Protein AF-D2K7W4-F1 (afdb_monomer)

Organism: Homo sapiens (NCBI:txid9606)

Mean predicted aligned error: 8.83 Å

Secondary structure (DSSP, 8-state):
-PPPPPS-----HHHHHHHHHHHHHHHHHTSHHHHHHHTT--

pLDDT: mean 86.51, std 16.8, range [48.62, 98.69]

Structure (mmCIF, N/CA/C/O backbone):
data_AF-D2K7W4-F1
#
_entry.id   AF-D2K7W4-F1
#
loop_
_atom_site.group_PDB
_atom_site.id
_atom_site.type_symbol
_atom_site.label_atom_id
_atom_site.label_alt_id
_atom_site.label_comp_id
_atom_site.label_asym_id
_atom_site.label_entity_id
_atom_site.label_seq_id
_atom_site.pdbx_PDB_ins_code
_atom_site.Cartn_x
_atom_site.Cartn_y
_atom_site.Cartn_z
_atom_site.occupancy
_atom_site.B_iso_or_equiv
_atom_site.auth_seq_id
_atom_site.auth_comp_id
_atom_site.auth_asym_id
_atom_site.auth_atom_id
_atom_site.pdbx_PDB_model_num
ATOM 1 N N . MET A 1 1 ? 39.280 7.960 -20.234 1.00 48.62 1 MET A N 1
ATOM 2 C CA . MET A 1 1 ? 38.269 7.667 -21.269 1.00 48.62 1 MET A CA 1
ATOM 3 C C . MET A 1 1 ? 36.983 7.374 -20.520 1.00 48.62 1 MET A C 1
ATOM 5 O O . MET A 1 1 ? 36.891 6.323 -19.897 1.00 48.62 1 MET A O 1
ATOM 9 N N . GLU A 1 2 ? 36.091 8.360 -20.445 1.00 52.09 2 GLU A N 1
ATOM 10 C CA . GLU A 1 2 ? 34.784 8.237 -19.785 1.00 52.09 2 GLU A CA 1
ATOM 11 C C . GLU A 1 2 ? 33.983 7.167 -20.542 1.00 52.09 2 GLU A C 1
ATOM 13 O O . GLU A 1 2 ? 33.849 7.248 -21.765 1.00 52.09 2 GLU A O 1
ATOM 18 N N . ARG A 1 3 ? 33.531 6.111 -19.856 1.00 62.03 3 ARG A N 1
ATOM 19 C CA . ARG A 1 3 ? 32.681 5.091 -20.485 1.00 62.03 3 ARG A CA 1
ATOM 20 C C . ARG A 1 3 ? 31.312 5.720 -20.780 1.00 62.03 3 ARG A C 1
ATOM 22 O O . ARG A 1 3 ? 30.766 6.341 -19.869 1.00 62.03 3 ARG A O 1
ATOM 29 N N . PRO A 1 4 ? 30.733 5.542 -21.982 1.00 57.72 4 PRO A N 1
ATOM 30 C CA . PRO A 1 4 ? 29.354 5.946 -22.232 1.00 57.72 4 PRO A CA 1
ATOM 31 C C . PRO A 1 4 ? 28.453 5.185 -21.258 1.00 57.72 4 PRO A C 1
ATOM 33 O O . PRO A 1 4 ? 28.541 3.956 -21.176 1.00 57.72 4 PRO A O 1
ATOM 36 N N . GLN A 1 5 ? 27.641 5.898 -20.476 1.00 62.78 5 GLN A N 1
ATOM 37 C CA . GLN A 1 5 ? 26.609 5.246 -19.679 1.00 62.78 5 GLN A CA 1
ATOM 38 C C . GLN A 1 5 ? 25.621 4.572 -20.638 1.00 62.78 5 GLN A C 1
ATOM 40 O O . GLN A 1 5 ? 25.216 5.213 -21.608 1.00 62.78 5 GLN A O 1
ATOM 45 N N . PRO A 1 6 ? 25.267 3.295 -20.422 1.00 59.59 6 PRO A N 1
ATOM 46 C CA . PRO A 1 6 ? 24.282 2.639 -21.260 1.00 59.59 6 PRO A CA 1
ATOM 47 C C . PRO A 1 6 ? 22.933 3.338 -21.075 1.00 59.59 6 PRO A C 1
ATOM 49 O O . PRO A 1 6 ? 22.447 3.480 -19.951 1.00 59.59 6 PRO A O 1
ATOM 52 N N . ASP A 1 7 ? 22.377 3.794 -22.196 1.00 58.69 7 ASP A N 1
ATOM 53 C CA . ASP A 1 7 ? 21.015 4.289 -22.339 1.00 58.69 7 ASP A CA 1
ATOM 54 C C . ASP A 1 7 ? 20.032 3.399 -21.568 1.00 58.69 7 ASP A C 1
ATOM 56 O O . ASP A 1 7 ? 19.962 2.200 -21.819 1.00 58.69 7 ASP A O 1
ATOM 60 N N . SER A 1 8 ? 19.299 4.011 -20.631 1.00 61.25 8 SER A N 1
ATOM 61 C CA . SER A 1 8 ? 18.153 3.457 -19.898 1.00 61.25 8 SER A CA 1
ATOM 62 C C . SER A 1 8 ? 18.364 2.030 -19.367 1.00 61.25 8 SER A C 1
ATOM 64 O O . SER A 1 8 ? 18.110 1.039 -20.051 1.00 61.25 8 SER A O 1
ATOM 66 N N . MET A 1 9 ? 18.759 1.913 -18.092 1.00 59.34 9 MET A N 1
ATOM 67 C CA . MET A 1 9 ? 18.536 0.662 -17.359 1.00 59.34 9 MET A CA 1
ATOM 68 C C . MET A 1 9 ? 17.079 0.232 -17.603 1.00 59.34 9 MET A C 1
ATOM 70 O O . MET A 1 9 ? 16.192 1.073 -17.414 1.00 59.34 9 MET A O 1
ATOM 74 N N . PRO A 1 10 ? 16.806 -1.017 -18.038 1.00 63.41 10 PRO A N 1
ATOM 75 C CA . PRO A 1 10 ? 15.440 -1.523 -18.047 1.00 63.41 10 PRO A CA 1
ATOM 76 C C . PRO A 1 10 ? 14.881 -1.253 -16.655 1.00 63.41 10 PRO A C 1
ATOM 78 O O . PRO A 1 10 ? 15.576 -1.557 -15.684 1.00 63.41 10 PRO A O 1
ATOM 81 N N . GLN A 1 11 ? 13.723 -0.579 -16.586 1.00 67.19 11 GLN A N 1
ATOM 82 C CA . GLN A 1 11 ? 13.109 -0.108 -15.340 1.00 67.19 11 GLN A CA 1
ATOM 83 C C . GLN A 1 11 ? 13.402 -1.103 -14.222 1.00 67.19 11 GLN A C 1
ATOM 85 O O . GLN A 1 11 ? 13.116 -2.291 -14.406 1.00 67.19 11 GL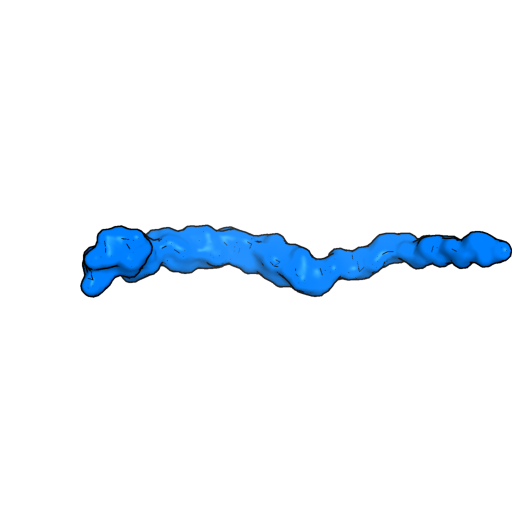N A O 1
ATOM 90 N N . ASP A 1 12 ? 14.029 -0.633 -13.133 1.00 88.56 12 ASP A N 1
ATOM 91 C CA . ASP A 1 12 ? 14.460 -1.507 -12.042 1.00 88.56 12 ASP A CA 1
ATOM 92 C C . ASP A 1 12 ? 13.304 -2.452 -11.719 1.00 88.56 12 ASP A C 1
ATOM 94 O O . ASP A 1 12 ? 12.178 -2.011 -11.475 1.00 88.56 12 ASP A O 1
ATOM 98 N N . LEU A 1 13 ? 13.558 -3.760 -11.813 1.00 88.19 13 LEU A N 1
ATOM 99 C CA . LEU A 1 13 ? 12.508 -4.768 -11.718 1.00 88.19 13 LEU A CA 1
ATOM 100 C C . LEU A 1 13 ? 11.702 -4.603 -10.423 1.00 88.19 13 LEU A C 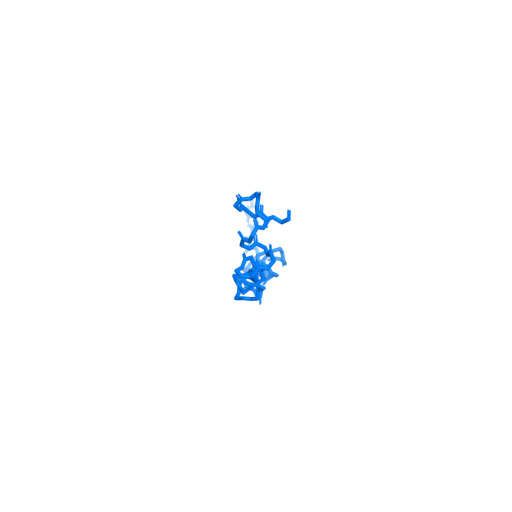1
ATOM 102 O O . LEU A 1 13 ? 10.492 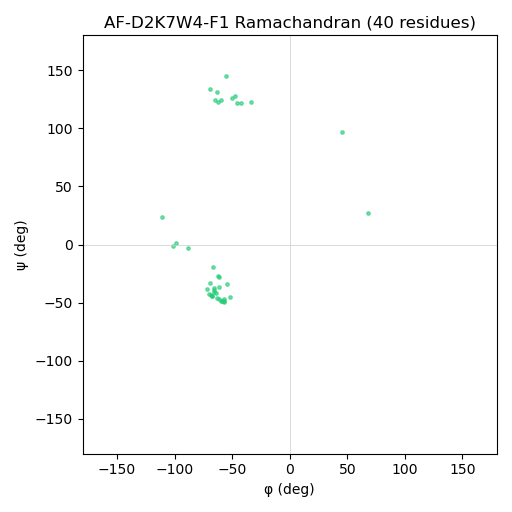-4.825 -10.416 1.00 88.19 13 LEU A O 1
ATOM 106 N N . SER A 1 14 ? 12.351 -4.169 -9.340 1.00 93.00 14 SER A N 1
ATOM 107 C CA . SER A 1 14 ? 11.677 -3.889 -8.075 1.00 93.00 14 SER A CA 1
ATOM 108 C C . SER A 1 14 ? 10.703 -2.711 -8.184 1.00 93.00 14 SER A C 1
ATOM 110 O O . SER A 1 14 ? 9.592 -2.778 -7.657 1.00 93.00 14 SER A O 1
ATOM 112 N N . GLU A 1 15 ? 11.059 -1.660 -8.923 1.00 93.88 15 GLU A N 1
ATOM 113 C CA . GLU A 1 15 ? 10.189 -0.513 -9.180 1.00 93.88 15 GLU A CA 1
ATOM 114 C C . GLU A 1 15 ? 9.055 -0.856 -10.145 1.00 93.88 15 GLU A C 1
ATOM 116 O O . GLU A 1 15 ? 7.926 -0.415 -9.934 1.00 93.88 15 GLU A O 1
ATOM 121 N N . ALA A 1 16 ? 9.326 -1.677 -11.162 1.00 92.62 16 ALA A N 1
ATOM 122 C CA . ALA A 1 16 ? 8.309 -2.183 -12.080 1.00 92.62 16 ALA A CA 1
ATOM 123 C C . ALA A 1 16 ? 7.251 -3.016 -11.356 1.00 92.62 16 ALA A C 1
ATOM 125 O O . ALA A 1 16 ? 6.056 -2.783 -11.531 1.00 92.62 16 ALA A O 1
ATOM 126 N N . LEU A 1 17 ? 7.675 -3.934 -10.486 1.00 96.12 17 LEU A N 1
ATOM 127 C CA . LEU A 1 17 ? 6.758 -4.735 -9.677 1.00 96.12 17 LEU A CA 1
ATOM 128 C C . LEU A 1 17 ? 5.982 -3.873 -8.676 1.00 96.12 17 LEU A C 1
ATOM 130 O O . LEU A 1 17 ? 4.777 -4.063 -8.516 1.00 96.12 17 LEU A O 1
ATOM 134 N N . LYS A 1 18 ? 6.641 -2.902 -8.033 1.00 96.31 18 LYS A N 1
ATOM 135 C CA . LYS A 1 18 ? 5.992 -1.955 -7.115 1.00 96.31 18 LYS A CA 1
ATOM 136 C C . LYS A 1 18 ? 4.887 -1.160 -7.811 1.00 96.31 18 LYS A C 1
ATOM 138 O O . LYS A 1 18 ? 3.782 -1.084 -7.284 1.00 96.31 18 LYS A O 1
ATOM 143 N N . GLU A 1 19 ? 5.158 -0.593 -8.987 1.00 96.38 19 GLU A N 1
ATOM 144 C CA . GLU A 1 19 ? 4.152 0.205 -9.698 1.00 96.38 19 GLU A CA 1
ATOM 145 C C . GLU A 1 19 ? 3.029 -0.683 -10.249 1.00 96.38 19 GLU A C 1
ATOM 147 O O . GLU A 1 19 ? 1.857 -0.367 -10.065 1.00 96.38 19 GLU A O 1
ATOM 152 N N . ALA A 1 20 ? 3.363 -1.845 -10.823 1.00 96.69 20 ALA A N 1
ATOM 153 C CA . ALA A 1 20 ? 2.375 -2.781 -11.361 1.00 96.69 20 ALA A CA 1
ATOM 154 C C . ALA A 1 20 ? 1.414 -3.342 -10.295 1.00 96.69 20 ALA A C 1
ATOM 156 O O . ALA A 1 20 ? 0.290 -3.720 -10.618 1.00 96.69 20 ALA A O 1
ATOM 157 N N . THR A 1 21 ? 1.838 -3.409 -9.029 1.00 98.06 21 THR A N 1
ATOM 158 C CA . THR A 1 21 ? 1.035 -3.968 -7.924 1.00 98.06 21 THR A CA 1
ATOM 159 C C . THR A 1 21 ? 0.371 -2.9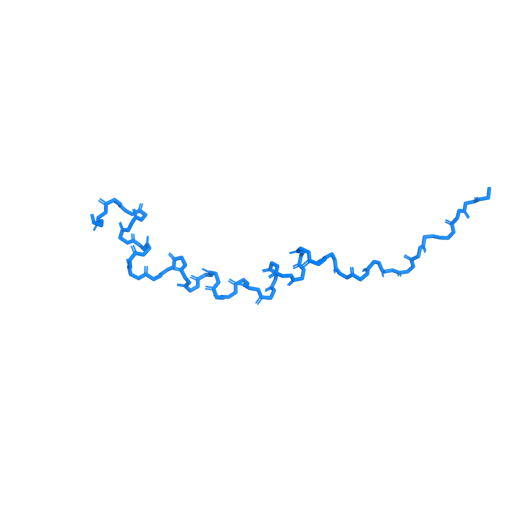10 -7.041 1.00 98.06 21 THR A C 1
ATOM 161 O O . THR A 1 21 ? -0.375 -3.254 -6.124 1.00 98.06 21 THR A O 1
ATOM 164 N N . LYS A 1 22 ? 0.587 -1.621 -7.318 1.00 98.25 22 LYS A N 1
ATOM 165 C CA . LYS A 1 22 ? 0.142 -0.506 -6.472 1.00 98.25 22 LYS A CA 1
ATOM 166 C C . LYS A 1 22 ? -1.365 -0.493 -6.215 1.00 98.25 22 LYS A C 1
ATOM 168 O O . LYS A 1 22 ? -1.794 -0.364 -5.073 1.00 98.25 22 LYS A O 1
ATOM 173 N N . GLU A 1 23 ? -2.175 -0.668 -7.256 1.00 98.25 23 GLU A N 1
ATOM 174 C CA . GLU A 1 23 ? -3.637 -0.616 -7.129 1.00 98.25 23 GLU A CA 1
ATOM 175 C C . GLU A 1 23 ? -4.190 -1.785 -6.308 1.00 98.25 23 GLU A C 1
ATOM 177 O O . GLU A 1 23 ? -5.025 -1.587 -5.422 1.00 98.25 23 GLU A O 1
ATOM 182 N N . VAL A 1 24 ? -3.701 -3.005 -6.561 1.00 98.50 24 VAL A N 1
ATOM 183 C CA . VAL A 1 24 ? -4.136 -4.191 -5.810 1.00 98.50 24 VAL A CA 1
ATOM 184 C C . VAL A 1 24 ? -3.633 -4.155 -4.367 1.00 98.50 24 VAL A C 1
ATOM 186 O O . VAL A 1 24 ? -4.360 -4.5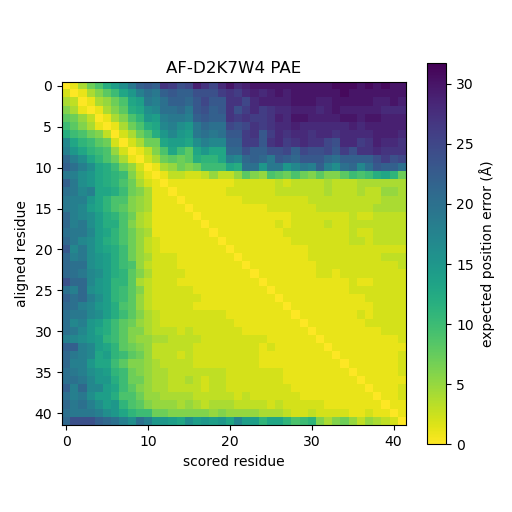72 -3.470 1.00 98.50 24 VAL A O 1
ATOM 189 N N . HIS A 1 25 ? -2.451 -3.585 -4.110 1.00 98.69 25 HIS A N 1
ATOM 190 C CA . HIS A 1 25 ? -1.966 -3.334 -2.754 1.00 98.69 25 HIS A CA 1
ATOM 191 C C . HIS A 1 25 ? -2.920 -2.409 -1.984 1.00 98.69 25 HIS A C 1
ATOM 193 O O . HIS A 1 25 ? -3.338 -2.749 -0.877 1.00 98.69 25 HIS A O 1
ATOM 199 N N . THR A 1 26 ? -3.334 -1.282 -2.580 1.00 98.62 26 THR A N 1
ATOM 200 C CA . THR A 1 26 ? -4.304 -0.364 -1.958 1.00 98.62 26 THR A CA 1
ATOM 201 C C . THR A 1 26 ? -5.657 -1.026 -1.705 1.00 98.62 26 THR A C 1
ATOM 203 O O . THR A 1 26 ? -6.295 -0.765 -0.686 1.00 98.62 26 THR A O 1
ATOM 206 N N . GLN A 1 27 ? -6.120 -1.908 -2.589 1.00 98.62 27 GLN A N 1
ATOM 207 C CA . GLN A 1 27 ? -7.344 -2.673 -2.332 1.00 98.62 27 GLN A CA 1
ATOM 208 C C . GLN A 1 27 ? -7.154 -3.664 -1.177 1.00 98.62 27 GLN A C 1
ATOM 210 O O . GLN A 1 27 ? -8.000 -3.737 -0.285 1.00 98.62 27 GLN A O 1
ATOM 215 N N . ALA A 1 28 ? -6.031 -4.385 -1.159 1.00 98.62 28 ALA A N 1
ATOM 216 C CA . ALA A 1 28 ? -5.725 -5.390 -0.149 1.00 98.62 28 ALA A CA 1
ATOM 217 C C . ALA A 1 28 ? -5.612 -4.785 1.258 1.00 98.62 28 ALA A C 1
ATOM 219 O O . ALA A 1 28 ? -6.231 -5.294 2.191 1.00 98.62 28 ALA A O 1
ATOM 220 N N . GLU A 1 29 ? -4.902 -3.665 1.420 1.00 98.06 29 GLU A N 1
ATOM 221 C CA . GLU A 1 29 ? -4.771 -2.990 2.722 1.00 98.06 29 GLU A CA 1
ATOM 222 C C . GLU A 1 29 ? -6.100 -2.403 3.232 1.00 98.06 29 GLU A C 1
ATOM 224 O O . GLU A 1 29 ? -6.254 -2.162 4.428 1.00 98.06 29 GLU A O 1
ATOM 229 N N . ASN A 1 30 ? -7.073 -2.202 2.335 1.00 97.94 30 ASN A N 1
ATOM 230 C CA . ASN A 1 30 ? -8.406 -1.684 2.637 1.00 97.94 30 ASN A CA 1
ATOM 231 C C . ASN A 1 30 ? -9.489 -2.765 2.757 1.00 97.9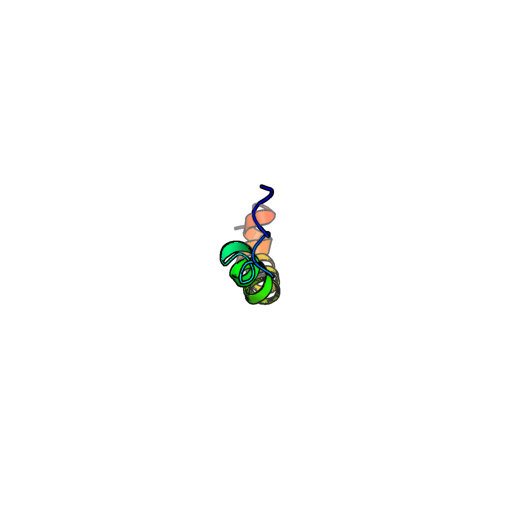4 30 ASN A C 1
ATOM 233 O O . ASN A 1 30 ? -10.651 -2.426 3.007 1.00 97.94 30 ASN A O 1
ATOM 237 N N . ALA A 1 31 ? -9.141 -4.044 2.606 1.00 98.44 31 ALA A N 1
ATOM 238 C CA . ALA A 1 31 ? -10.062 -5.136 2.884 1.00 98.44 31 ALA A CA 1
ATOM 239 C C . ALA A 1 31 ? -10.595 -5.025 4.323 1.00 98.44 31 ALA A C 1
ATOM 241 O O . ALA A 1 31 ? -9.866 -4.616 5.227 1.00 98.44 31 ALA A O 1
ATOM 242 N N . GLU A 1 32 ? -11.857 -5.398 4.551 1.00 98.06 32 GLU A N 1
ATOM 243 C CA . GLU A 1 32 ? -12.512 -5.267 5.864 1.00 98.06 32 GLU A CA 1
ATOM 244 C C . GLU A 1 32 ? -11.681 -5.899 6.985 1.00 98.06 32 GLU A C 1
ATOM 246 O O . GLU A 1 32 ? -11.427 -5.265 8.007 1.00 98.06 32 GLU A O 1
ATOM 251 N N . PHE A 1 33 ? -11.164 -7.104 6.742 1.00 98.31 33 PHE A N 1
ATOM 252 C CA . PHE A 1 33 ? -10.264 -7.781 7.665 1.00 98.31 33 PHE A CA 1
ATOM 253 C C . PHE A 1 33 ? -9.017 -6.946 7.989 1.00 98.31 33 PHE A C 1
ATOM 255 O O . PHE A 1 33 ? -8.699 -6.755 9.159 1.00 98.31 33 PHE A O 1
ATOM 262 N N . MET A 1 34 ? -8.334 -6.404 6.975 1.00 98.50 34 MET A N 1
ATOM 263 C CA . MET A 1 34 ? -7.122 -5.597 7.171 1.00 98.50 34 MET A CA 1
ATOM 264 C C . MET A 1 34 ? -7.428 -4.289 7.901 1.00 98.50 34 MET A C 1
ATOM 266 O O . MET A 1 34 ? -6.672 -3.889 8.784 1.00 98.50 34 MET A O 1
ATOM 270 N N . ARG A 1 35 ? -8.574 -3.663 7.617 1.00 98.12 35 ARG A N 1
ATOM 271 C CA . ARG A 1 35 ? -9.042 -2.474 8.340 1.00 98.12 35 ARG A CA 1
ATOM 272 C C . ARG A 1 35 ? -9.338 -2.772 9.808 1.00 98.12 35 ARG A C 1
ATOM 274 O O . ARG A 1 35 ? -8.983 -1.966 10.665 1.00 98.12 35 ARG A O 1
ATOM 281 N N . ASN A 1 36 ? -9.965 -3.907 10.109 1.00 98.50 36 ASN A N 1
ATOM 282 C CA . ASN A 1 36 ? -10.235 -4.323 11.486 1.00 98.50 36 ASN A CA 1
ATOM 283 C C . ASN A 1 36 ? -8.929 -4.670 12.210 1.00 98.50 36 ASN A C 1
ATOM 285 O O . ASN A 1 36 ? -8.705 -4.201 13.324 1.00 98.50 36 ASN A O 1
ATOM 289 N N . 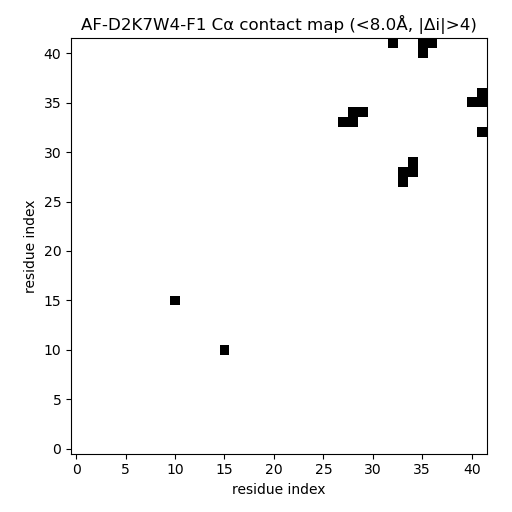PHE A 1 37 ? -8.024 -5.391 11.543 1.00 98.44 37 PHE A N 1
ATOM 290 C CA . PHE A 1 37 ? -6.694 -5.714 12.054 1.00 98.44 37 PHE A CA 1
ATOM 291 C C . PHE A 1 37 ? -5.896 -4.452 12.417 1.00 98.44 37 PHE A C 1
ATOM 293 O O . PHE A 1 37 ? -5.409 -4.334 13.538 1.00 98.44 37 PHE A O 1
ATOM 300 N N . GLN A 1 38 ? -5.828 -3.460 11.521 1.00 97.56 38 GLN A N 1
ATOM 301 C CA . GLN A 1 38 ? -5.137 -2.181 11.758 1.00 97.56 38 GLN A CA 1
ATOM 302 C C . GLN A 1 38 ? -5.723 -1.384 12.933 1.00 97.56 38 GLN A C 1
ATOM 304 O O . GLN A 1 38 ? -5.009 -0.616 13.575 1.00 97.56 38 GLN A O 1
ATOM 309 N N . LYS A 1 39 ? -7.017 -1.561 13.226 1.00 97.88 39 LYS A N 1
ATOM 310 C CA . LYS A 1 39 ? -7.702 -0.934 14.365 1.00 97.88 39 LYS A CA 1
ATOM 311 C C . LYS A 1 39 ? -7.627 -1.760 15.654 1.00 97.88 39 LYS A C 1
ATOM 313 O O . LYS A 1 39 ? -8.143 -1.309 16.673 1.00 97.88 39 LYS A O 1
ATOM 318 N N . GLY A 1 40 ? -7.030 -2.954 15.625 1.00 97.81 40 GLY A N 1
ATOM 319 C CA . GLY A 1 40 ? -7.023 -3.882 16.761 1.00 97.81 40 GLY A CA 1
ATOM 320 C C . GLY A 1 40 ? -8.405 -4.464 17.083 1.00 97.81 40 GLY A C 1
ATOM 321 O O . GLY A 1 40 ? -8.685 -4.777 18.234 1.00 97.81 40 GLY A O 1
ATOM 322 N N . GLN A 1 41 ? -9.282 -4.556 16.081 1.00 95.94 41 GLN A N 1
ATOM 323 C CA . GLN A 1 41 ? -10.678 -5.003 16.184 1.00 95.94 41 GLN A CA 1
ATOM 324 C C . GLN A 1 41 ? -10.912 -6.357 15.494 1.00 95.94 41 GLN A C 1
ATOM 326 O O . GLN A 1 41 ? -12.021 -6.632 15.037 1.00 95.94 41 GLN A O 1
ATOM 331 N N . VAL A 1 42 ? -9.852 -7.151 15.342 1.00 77.69 42 VAL A N 1
ATOM 332 C CA . VAL A 1 42 ? -9.901 -8.501 14.766 1.00 77.69 42 VAL A CA 1
ATOM 333 C C . VAL A 1 42 ? -10.207 -9.543 15.834 1.00 77.69 42 VAL A C 1
ATOM 335 O O . VAL A 1 42 ? -9.683 -9.394 16.961 1.00 77.69 42 VAL A O 1
#

InterPro domains:
  IPR002051 Haem oxygenase [PTHR10720] (2-42)
  IPR016053 Haem oxygenase-like [PF01126] (12-42)
  IPR016084 Haem oxygenase-like, multi-helical [G3DSA:1.20.910.10] (1-42)
  IPR016084 Haem oxygenase-like, multi-helical [SSF48613] (12-41)

Solvent-accessible surface area (backbone atoms only — not 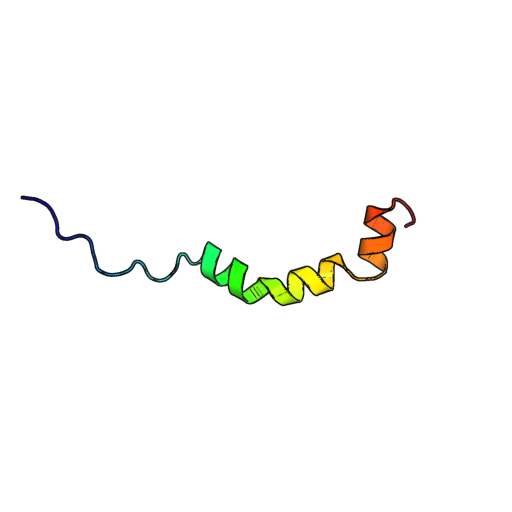comparable to full-atom values): 2704 Å² total; per-residue (Å²): 133,86,76,81,77,75,81,72,73,74,70,54,65,69,59,50,51,50,61,76,41,43,68,62,49,59,51,54,59,60,32,70,68,44,48,27,47,78,68,71,67,108

Foldseek 3Di:
DDDPDPPDDPPDVVVVVCVVCVVVVVVVCPPPVNVCVVVVND

Sequence (42 aa):
MERPQPDSMPQDLSEALKEATKEV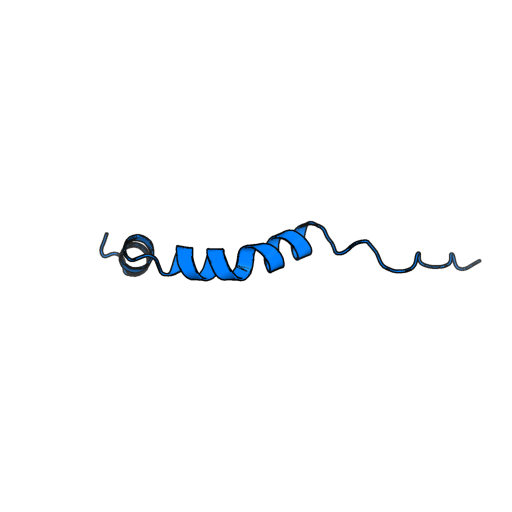HTQAENAEFMRNFQKGQV

Radius of gyration: 19.02 Å; Cα contacts (8 Å, |Δi|>4): 9; chains: 1; bounding box: 51×17×39 Å